Protein AF-A0A7C8YY72-F1 (afdb_monomer)

Sequence (120 aa):
RTVRGMIPHKTKRGAAALARLKVYEGVPPPYDKIKRMVVPDALKVLRLQKGHKYCLLGRLSKEVGWNHYDTIRELEEKRKERSQVAYQRKKQLTRLRVKAEKAAEEKLGSQLDVLASVKY

Solvent-accessible surface area (backbone atoms only — not comparable to full-atom values): 7555 Å² total; per-residue (Å²): 112,70,70,56,73,77,38,63,45,91,39,76,69,27,41,54,56,53,72,70,60,82,85,74,83,73,69,55,87,76,57,63,83,48,91,81,84,81,62,69,92,74,32,62,84,77,73,47,68,90,88,66,88,81,84,56,67,67,60,53,42,38,77,77,67,44,82,58,53,65,61,46,50,55,54,47,49,60,48,49,55,56,50,48,56,53,47,54,53,49,54,52,50,52,54,52,47,54,53,51,51,59,67,43,47,80,75,50,53,75,60,49,60,60,50,52,78,75,57,129

Mean predicted aligned error: 5.56 Å

Organism: Opuntia streptacantha (NCBI:txid393608)

pLDDT: mean 93.75, std 5.78, range [62.69, 98.06]

Structure (mmCIF, N/CA/C/O backbone):
data_AF-A0A7C8YY72-F1
#
_entry.id   AF-A0A7C8YY72-F1
#
loop_
_atom_site.group_PDB
_atom_site.id
_atom_site.type_symbol
_atom_site.label_atom_id
_atom_site.label_alt_id
_atom_site.label_comp_id
_atom_site.label_asym_id
_atom_site.label_entity_id
_atom_site.label_seq_id
_atom_site.pdbx_PDB_ins_code
_atom_site.Cartn_x
_atom_site.Cartn_y
_atom_site.Cartn_z
_atom_site.occupancy
_atom_site.B_iso_or_equiv
_atom_site.auth_seq_id
_atom_site.auth_comp_id
_atom_site.auth_asym_id
_atom_site.auth_atom_id
_atom_site.pdbx_PDB_model_num
ATOM 1 N N . ARG A 1 1 ? 5.686 -1.576 -17.018 1.00 91.06 1 ARG A N 1
ATOM 2 C CA . ARG A 1 1 ? 6.229 -2.409 -18.128 1.00 91.06 1 ARG A CA 1
ATOM 3 C C . ARG A 1 1 ? 5.868 -3.889 -17.976 1.00 91.06 1 ARG A C 1
ATOM 5 O O . ARG A 1 1 ? 5.251 -4.415 -18.888 1.00 91.06 1 ARG A O 1
ATOM 12 N N . THR A 1 2 ? 6.180 -4.537 -16.851 1.00 96.38 2 THR A N 1
ATOM 13 C CA . THR A 1 2 ? 5.957 -5.984 -16.633 1.00 96.38 2 THR A CA 1
ATOM 14 C C . THR A 1 2 ? 4.511 -6.431 -16.867 1.00 96.38 2 THR A C 1
ATOM 16 O O . THR A 1 2 ? 4.277 -7.297 -17.700 1.00 96.38 2 THR A O 1
ATOM 19 N N . VAL A 1 3 ? 3.529 -5.762 -16.248 1.00 96.38 3 VAL A N 1
ATOM 20 C CA . VAL A 1 3 ? 2.102 -6.113 -16.416 1.00 96.38 3 VAL A CA 1
ATOM 21 C C . VAL A 1 3 ? 1.631 -5.983 -17.870 1.00 96.38 3 VAL A C 1
ATOM 23 O O . VAL A 1 3 ? 0.861 -6.808 -18.347 1.00 96.38 3 VAL A O 1
ATOM 26 N N . ARG A 1 4 ? 2.155 -5.005 -18.625 1.00 97.00 4 ARG A N 1
ATOM 27 C CA . ARG A 1 4 ? 1.860 -4.864 -20.062 1.00 97.00 4 ARG A CA 1
ATOM 28 C C . ARG A 1 4 ? 2.301 -6.099 -20.855 1.00 97.00 4 ARG A C 1
ATOM 30 O O . ARG A 1 4 ? 1.621 -6.471 -21.801 1.00 97.00 4 ARG A O 1
ATOM 37 N N . GLY A 1 5 ? 3.428 -6.713 -20.491 1.00 97.06 5 GLY A N 1
ATOM 38 C CA . GLY A 1 5 ? 3.933 -7.927 -21.142 1.00 97.06 5 GLY A CA 1
ATOM 39 C C . GLY A 1 5 ? 3.096 -9.174 -20.845 1.00 97.06 5 GLY A C 1
ATOM 40 O O . GLY A 1 5 ? 3.032 -10.063 -21.681 1.00 97.06 5 GLY A O 1
ATOM 41 N N . MET A 1 6 ? 2.418 -9.209 -19.695 1.00 97.50 6 MET A N 1
ATOM 42 C CA . MET A 1 6 ? 1.550 -10.318 -19.270 1.00 97.50 6 MET A CA 1
ATOM 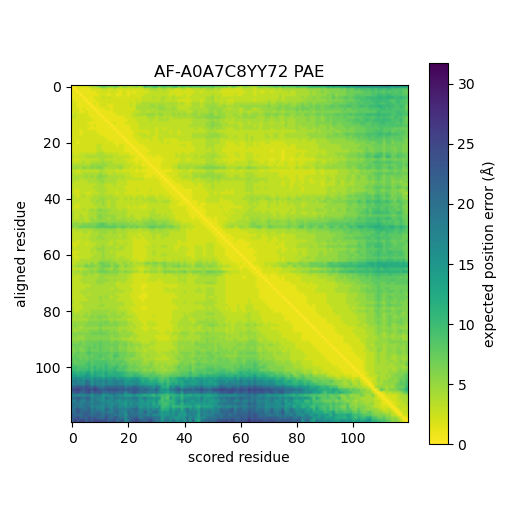43 C C . MET A 1 6 ? 0.136 -10.250 -19.869 1.00 97.50 6 MET A C 1
ATOM 45 O O . MET A 1 6 ? -0.632 -11.199 -19.757 1.00 97.50 6 MET A O 1
ATOM 49 N N . ILE A 1 7 ? -0.230 -9.125 -20.488 1.00 96.06 7 ILE A N 1
ATOM 50 C CA . ILE A 1 7 ? -1.553 -8.884 -21.070 1.00 96.06 7 ILE A CA 1
ATOM 51 C C . ILE A 1 7 ? -1.409 -8.804 -22.599 1.00 96.06 7 ILE A C 1
ATOM 53 O O . ILE A 1 7 ? -0.428 -8.228 -23.084 1.00 96.06 7 ILE A O 1
ATOM 57 N N . PRO A 1 8 ? -2.390 -9.288 -23.391 1.00 96.88 8 PRO A N 1
ATOM 58 C CA . PRO A 1 8 ? -2.428 -9.096 -24.845 1.00 96.88 8 PRO A CA 1
ATOM 59 C C . PRO A 1 8 ? -2.722 -7.627 -25.216 1.00 96.88 8 PRO A C 1
ATOM 61 O O . PRO A 1 8 ? -3.751 -7.304 -25.811 1.00 96.88 8 PRO A O 1
ATOM 64 N N . HIS A 1 9 ? -1.818 -6.716 -24.846 1.00 96.38 9 HIS A N 1
ATOM 65 C CA . HIS A 1 9 ? -1.974 -5.257 -24.887 1.00 96.38 9 HIS A CA 1
ATOM 66 C C . HIS A 1 9 ? -2.113 -4.675 -26.298 1.00 96.38 9 HIS A C 1
ATOM 68 O O . HIS A 1 9 ? -2.557 -3.542 -26.435 1.00 96.38 9 HIS A O 1
ATOM 74 N N . LYS A 1 10 ? -1.760 -5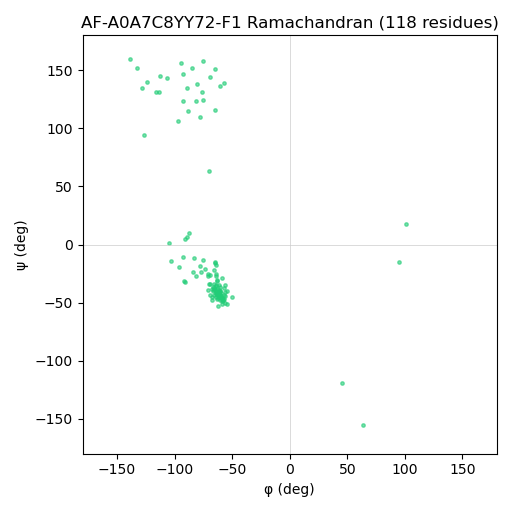.441 -27.340 1.00 96.88 10 LYS A N 1
ATOM 75 C CA . LYS A 1 10 ? -1.993 -5.065 -28.743 1.00 96.88 10 LYS A CA 1
ATOM 76 C C . LYS A 1 10 ? -3.470 -5.180 -29.151 1.00 96.88 10 LYS A C 1
ATOM 78 O O . LYS A 1 10 ? -3.885 -4.565 -30.123 1.00 96.88 10 LYS A O 1
ATOM 83 N N . THR A 1 11 ? -4.271 -5.962 -28.421 1.00 97.88 11 THR A N 1
ATOM 84 C CA . THR A 1 11 ? -5.718 -6.083 -28.665 1.00 97.88 11 THR A CA 1
ATOM 85 C C . THR A 1 11 ? -6.482 -4.959 -27.965 1.00 97.88 11 THR A C 1
ATOM 87 O O . THR A 1 11 ? -6.073 -4.509 -26.892 1.00 97.88 11 THR A O 1
ATOM 90 N N . LYS A 1 12 ? -7.650 -4.567 -28.497 1.00 98.06 12 LYS A N 1
ATOM 91 C CA . LYS A 1 12 ? -8.524 -3.558 -27.860 1.00 98.06 12 LYS A CA 1
ATOM 92 C C . LYS A 1 12 ? -8.872 -3.927 -26.410 1.00 98.06 12 LYS A C 1
ATOM 94 O O . LYS A 1 12 ? -8.825 -3.082 -25.521 1.00 98.06 12 LYS A O 1
ATOM 99 N N . ARG A 1 13 ? -9.139 -5.215 -26.152 1.00 97.88 13 ARG A N 1
ATOM 100 C CA . ARG A 1 13 ? -9.409 -5.746 -24.805 1.00 97.88 13 ARG A CA 1
ATOM 101 C C . ARG A 1 13 ? -8.215 -5.566 -23.864 1.00 97.88 13 ARG A C 1
ATOM 103 O O . ARG A 1 13 ? -8.396 -5.137 -22.729 1.00 97.88 13 ARG A O 1
ATOM 110 N N . GLY A 1 14 ? -7.005 -5.888 -24.322 1.00 97.44 14 GLY A N 1
ATOM 111 C CA . GLY A 1 14 ? -5.793 -5.743 -23.514 1.00 97.44 14 GLY A CA 1
ATOM 112 C C . GLY A 1 14 ? -5.436 -4.284 -23.232 1.00 97.44 14 GLY A C 1
ATOM 113 O O . GLY A 1 14 ? -5.053 -3.962 -22.109 1.00 97.44 14 GLY A O 1
ATOM 114 N N . ALA A 1 15 ? -5.627 -3.395 -24.209 1.00 96.75 15 ALA A N 1
ATOM 115 C CA . ALA A 1 15 ? -5.471 -1.956 -24.015 1.00 96.75 15 ALA A CA 1
ATOM 116 C C . ALA A 1 15 ? -6.454 -1.420 -22.956 1.00 96.75 15 ALA A C 1
ATOM 118 O O . ALA A 1 15 ? -6.042 -0.717 -22.034 1.00 96.75 15 ALA A O 1
ATOM 119 N N . ALA A 1 16 ? -7.726 -1.835 -23.013 1.00 97.75 16 ALA A N 1
ATOM 120 C CA . ALA A 1 16 ? -8.728 -1.473 -22.010 1.00 97.75 16 ALA A CA 1
ATOM 121 C C . ALA A 1 16 ? -8.391 -2.015 -20.609 1.00 97.75 16 ALA A C 1
ATOM 123 O O . ALA A 1 16 ? -8.586 -1.319 -19.615 1.00 97.75 16 ALA A O 1
ATOM 124 N N . ALA A 1 17 ? -7.855 -3.236 -20.508 1.00 97.69 17 ALA A N 1
ATOM 125 C CA . ALA A 1 17 ? -7.402 -3.791 -19.233 1.00 97.69 17 ALA A CA 1
ATOM 126 C C . ALA A 1 17 ? -6.245 -2.975 -18.633 1.00 97.69 17 ALA A C 1
ATOM 128 O O . ALA A 1 17 ? -6.256 -2.683 -17.438 1.00 97.69 17 ALA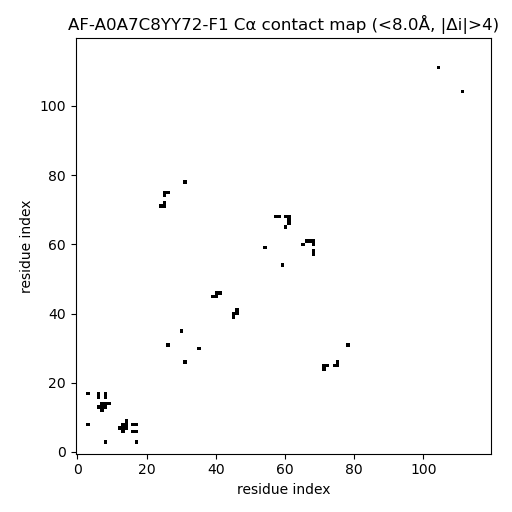 A O 1
ATOM 129 N N . LEU A 1 18 ? -5.284 -2.554 -19.461 1.00 96.50 18 LEU A N 1
ATOM 130 C CA . LEU A 1 18 ? -4.168 -1.726 -19.009 1.00 96.50 18 LEU A CA 1
ATOM 131 C C . LEU A 1 18 ? -4.628 -0.332 -18.561 1.00 96.50 18 LEU A C 1
ATOM 133 O O . LEU A 1 18 ? -4.113 0.171 -17.571 1.00 96.50 18 L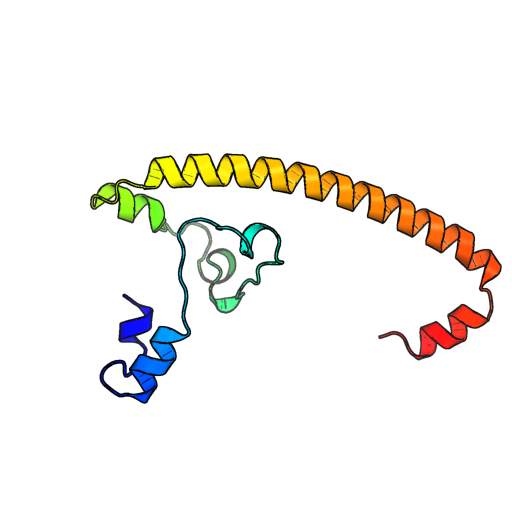EU A O 1
ATOM 137 N N . ALA A 1 19 ? -5.629 0.254 -19.225 1.00 96.56 19 ALA A N 1
ATOM 138 C CA . ALA A 1 19 ? -6.195 1.551 -18.843 1.00 96.56 19 ALA A CA 1
ATOM 139 C C . ALA A 1 19 ? -6.871 1.542 -17.456 1.00 96.56 19 ALA A C 1
ATOM 141 O O . ALA A 1 19 ? -6.951 2.576 -16.796 1.00 96.56 19 ALA A O 1
ATOM 142 N N . ARG A 1 20 ? -7.342 0.378 -16.986 1.00 97.69 20 ARG A N 1
ATOM 143 C CA . ARG A 1 20 ? -7.906 0.221 -15.632 1.00 97.69 20 ARG A CA 1
ATOM 144 C C . ARG A 1 20 ? -6.830 0.164 -14.550 1.00 97.69 20 ARG A C 1
ATOM 146 O O . ARG A 1 20 ? -7.120 0.453 -13.391 1.00 97.69 20 ARG A O 1
ATOM 153 N N . LEU A 1 21 ? -5.603 -0.219 -14.905 1.00 97.00 21 LEU A N 1
ATOM 154 C CA . LEU A 1 21 ? -4.498 -0.314 -13.963 1.00 97.00 21 LEU A CA 1
ATOM 155 C C . LEU A 1 21 ? -3.882 1.067 -13.726 1.00 97.00 21 LEU A C 1
ATOM 157 O O . LEU A 1 21 ? -3.379 1.705 -14.647 1.00 97.00 21 LEU A O 1
ATOM 161 N N . LYS A 1 22 ? -3.846 1.488 -12.462 1.00 96.00 22 LYS A N 1
ATOM 162 C CA . LYS A 1 22 ? -3.136 2.691 -12.015 1.00 96.00 22 LYS A CA 1
ATOM 163 C C . LYS A 1 22 ? -1.983 2.276 -11.106 1.00 96.00 22 LYS A C 1
ATOM 165 O O . LYS A 1 22 ? -2.181 1.475 -10.195 1.00 96.00 22 LYS A O 1
ATOM 170 N N . VAL A 1 23 ? -0.788 2.801 -11.365 1.00 96.31 23 VAL A N 1
ATOM 171 C CA . VAL A 1 23 ? 0.431 2.530 -10.587 1.00 96.31 23 VAL A CA 1
ATOM 172 C C . VAL A 1 23 ? 1.047 3.864 -10.192 1.00 96.31 23 VAL A C 1
ATOM 174 O O . V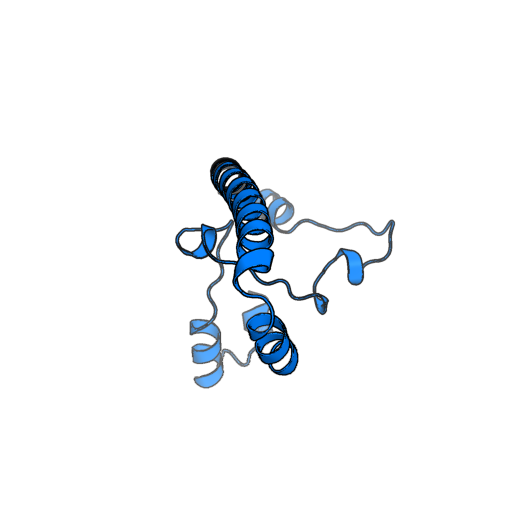AL A 1 23 ? 1.146 4.760 -11.026 1.00 96.31 23 VAL A O 1
ATOM 177 N N . TYR A 1 24 ? 1.443 3.985 -8.928 1.00 96.00 24 TYR A N 1
ATOM 178 C CA . TYR A 1 24 ? 2.005 5.201 -8.350 1.00 96.00 24 TYR A CA 1
ATOM 179 C C . TYR A 1 24 ? 3.269 4.868 -7.558 1.00 96.00 24 TYR A C 1
ATOM 181 O O . TYR A 1 24 ? 3.389 3.768 -7.018 1.00 96.00 24 TYR A O 1
ATOM 189 N N . GLU A 1 25 ? 4.175 5.837 -7.467 1.00 94.62 25 GLU A N 1
ATOM 190 C CA . GLU A 1 25 ? 5.315 5.804 -6.550 1.00 94.62 25 GLU A CA 1
ATOM 191 C C . GLU A 1 25 ? 4.901 6.422 -5.209 1.00 94.62 25 GLU A C 1
ATOM 193 O O . GLU A 1 25 ? 4.228 7.455 -5.170 1.00 94.62 25 GLU A O 1
ATOM 198 N N . GLY A 1 26 ? 5.262 5.770 -4.101 1.00 95.56 26 GLY A N 1
ATOM 199 C CA . GLY A 1 26 ? 4.710 6.107 -2.786 1.00 95.56 26 GLY A CA 1
ATOM 200 C C . GLY A 1 26 ? 3.196 5.872 -2.708 1.00 95.56 26 GLY A C 1
ATOM 201 O O . GLY A 1 26 ? 2.634 5.035 -3.419 1.00 95.56 26 GLY A O 1
ATOM 202 N N . VAL A 1 27 ? 2.515 6.580 -1.807 1.00 96.50 27 VAL A N 1
ATOM 203 C CA . VAL A 1 27 ? 1.058 6.491 -1.651 1.00 96.50 27 VAL A CA 1
ATOM 204 C C . VAL A 1 27 ? 0.437 7.887 -1.730 1.00 96.50 27 VAL A C 1
ATOM 206 O O . VAL A 1 27 ? 0.355 8.577 -0.709 1.00 96.50 27 VAL A O 1
ATOM 209 N N . PRO A 1 28 ? -0.009 8.311 -2.925 1.00 95.75 28 PRO A N 1
ATOM 210 C CA . PRO A 1 28 ? -0.575 9.638 -3.116 1.00 95.75 28 PRO A CA 1
ATOM 211 C C . PRO A 1 28 ? -2.003 9.747 -2.552 1.00 95.75 28 PRO A C 1
ATOM 213 O O . PRO A 1 28 ? -2.713 8.737 -2.455 1.00 95.75 28 PRO A O 1
ATOM 216 N N . PRO A 1 29 ? -2.476 10.968 -2.239 1.00 94.31 29 PRO A N 1
ATOM 217 C CA . PRO A 1 29 ? -3.894 11.228 -2.006 1.00 94.31 29 PRO A CA 1
ATOM 218 C C . PRO A 1 29 ? -4.738 10.828 -3.229 1.00 94.31 29 PRO A C 1
ATOM 220 O O . PRO A 1 29 ? -4.314 11.084 -4.358 1.00 94.31 29 PRO A O 1
ATOM 223 N N . PRO A 1 30 ? -5.922 10.206 -3.059 1.00 94.31 30 PRO A N 1
ATOM 224 C CA . PRO A 1 30 ? -6.639 9.917 -1.806 1.00 94.31 30 PRO A CA 1
ATOM 225 C C . PRO A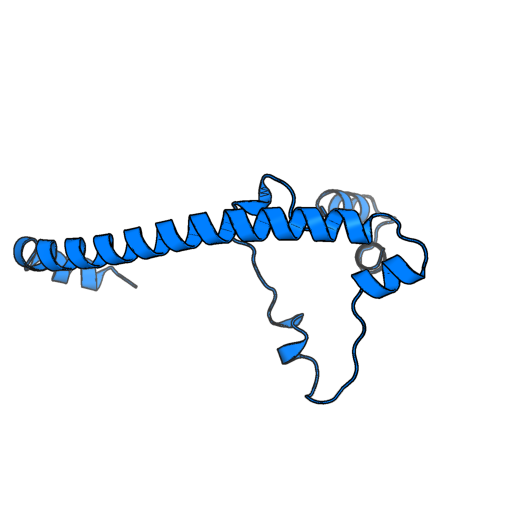 1 30 ? -6.314 8.548 -1.166 1.00 94.31 30 PRO A C 1
ATOM 227 O O . PRO A 1 30 ? -6.949 8.155 -0.187 1.00 94.31 30 PRO A O 1
ATOM 230 N N . TYR A 1 31 ? -5.369 7.781 -1.718 1.00 95.88 31 TYR A N 1
ATOM 231 C CA . TYR A 1 31 ? -5.099 6.397 -1.300 1.00 95.88 31 TYR A CA 1
ATOM 232 C C . TYR A 1 31 ? -4.339 6.284 0.026 1.00 95.88 31 TYR A C 1
ATOM 234 O O . TYR A 1 31 ? -4.277 5.207 0.619 1.00 95.88 31 TYR A O 1
ATOM 242 N N . ASP A 1 32 ? -3.773 7.385 0.511 1.00 94.56 32 ASP A N 1
ATOM 243 C CA . ASP A 1 32 ? -3.099 7.483 1.804 1.00 94.56 32 ASP A CA 1
ATOM 244 C C . ASP A 1 32 ? -4.047 7.218 2.984 1.00 94.56 32 ASP A C 1
ATOM 246 O O . ASP A 1 32 ? -3.623 6.652 3.994 1.00 94.56 32 ASP A O 1
ATOM 250 N N . LYS A 1 33 ? -5.331 7.560 2.831 1.00 92.62 33 LYS A N 1
ATOM 251 C CA . LYS A 1 33 ? -6.382 7.392 3.849 1.00 92.62 33 LYS A CA 1
ATOM 252 C C . LYS A 1 33 ? -7.146 6.069 3.746 1.00 92.62 33 LYS A C 1
ATOM 254 O O . LYS A 1 33 ? -7.905 5.729 4.652 1.00 92.62 33 LYS A O 1
ATOM 259 N N . ILE A 1 34 ? -6.966 5.321 2.660 1.00 94.12 34 ILE A N 1
ATOM 260 C CA . ILE A 1 34 ? -7.709 4.086 2.385 1.00 94.12 34 ILE A CA 1
ATOM 261 C C . ILE A 1 34 ? -6.923 2.877 2.911 1.00 94.12 34 ILE A C 1
ATOM 263 O O . ILE A 1 34 ? -5.688 2.844 2.893 1.00 94.12 34 ILE A O 1
ATOM 267 N N . LYS A 1 35 ? -7.635 1.843 3.384 1.00 94.06 35 LYS A N 1
ATOM 268 C CA . LYS A 1 35 ? -7.007 0.570 3.760 1.00 94.06 35 LYS A CA 1
ATOM 269 C C . LYS A 1 35 ? -6.406 -0.083 2.513 1.00 94.06 35 LYS A C 1
ATOM 271 O O . LYS A 1 35 ? -7.121 -0.475 1.596 1.00 94.06 35 LYS A O 1
ATOM 276 N N . ARG A 1 36 ? -5.082 -0.216 2.501 1.00 94.94 36 ARG A N 1
ATOM 277 C CA . ARG A 1 36 ? -4.343 -0.893 1.432 1.00 94.94 36 ARG A CA 1
ATOM 278 C C . ARG A 1 36 ? -4.396 -2.402 1.639 1.00 94.94 36 ARG A C 1
ATOM 280 O O . ARG A 1 36 ? -4.248 -2.878 2.765 1.00 94.94 36 ARG A O 1
ATOM 287 N N . MET A 1 37 ? -4.596 -3.126 0.545 1.00 96.94 37 MET A N 1
ATOM 288 C CA . MET A 1 37 ? -4.627 -4.586 0.532 1.00 96.94 37 MET A CA 1
ATOM 289 C C . MET A 1 37 ? -3.250 -5.148 0.182 1.00 96.94 37 MET A C 1
ATOM 291 O O . MET A 1 37 ? -2.427 -4.478 -0.442 1.00 96.94 37 MET A O 1
ATOM 295 N N . VAL A 1 38 ? -3.007 -6.383 0.605 1.00 96.88 38 VAL A N 1
ATOM 296 C CA . VAL A 1 38 ? -1.772 -7.127 0.351 1.00 96.88 38 VAL A CA 1
ATOM 297 C C . VAL A 1 38 ? -2.150 -8.431 -0.335 1.00 96.88 38 VAL A C 1
ATOM 299 O O . VAL A 1 38 ? -3.138 -9.050 0.046 1.00 96.88 38 VAL A O 1
ATOM 302 N N . VAL A 1 39 ? -1.365 -8.843 -1.330 1.00 96.44 39 VAL A N 1
ATOM 303 C CA . VAL A 1 39 ? -1.490 -10.154 -1.979 1.00 96.44 39 VAL A CA 1
ATOM 304 C C . VAL A 1 39 ? -0.465 -11.089 -1.329 1.00 96.44 39 VAL A C 1
ATOM 306 O O . VAL A 1 39 ? 0.730 -10.913 -1.586 1.00 96.44 39 VAL A O 1
ATOM 309 N N . PRO A 1 40 ? -0.878 -12.050 -0.475 1.00 96.62 40 PRO A N 1
ATOM 310 C CA . PRO A 1 40 ? 0.052 -12.917 0.255 1.00 96.62 40 PRO A CA 1
ATOM 311 C C . PRO A 1 40 ? 0.983 -13.689 -0.680 1.00 96.62 40 PRO A C 1
ATOM 313 O O . PRO A 1 40 ? 2.182 -13.788 -0.433 1.00 96.62 40 PRO A O 1
ATOM 316 N N . ASP A 1 41 ? 0.451 -14.120 -1.821 1.00 96.12 41 ASP A N 1
ATOM 317 C CA . ASP A 1 41 ? 1.190 -14.886 -2.817 1.00 96.12 41 ASP A CA 1
ATOM 318 C C . ASP A 1 41 ? 2.347 -14.126 -3.477 1.00 96.12 41 ASP A C 1
ATOM 320 O O . ASP A 1 41 ? 3.207 -14.750 -4.094 1.00 96.12 41 ASP A O 1
ATOM 324 N N . ALA A 1 42 ? 2.400 -12.802 -3.335 1.00 95.00 42 ALA A N 1
ATOM 325 C CA . ALA A 1 42 ? 3.478 -11.962 -3.852 1.00 95.00 42 ALA A CA 1
ATOM 326 C C . ALA A 1 42 ? 4.442 -11.481 -2.751 1.00 95.00 42 ALA A C 1
ATOM 328 O O . ALA A 1 42 ? 5.376 -10.725 -3.027 1.00 95.00 42 ALA A O 1
ATOM 329 N N . LEU A 1 43 ? 4.233 -11.876 -1.489 1.00 95.88 43 LEU A N 1
ATOM 330 C CA . LEU A 1 43 ? 5.062 -11.412 -0.383 1.00 95.88 43 LEU A CA 1
ATOM 331 C C . LEU A 1 43 ? 6.425 -12.100 -0.364 1.00 95.88 43 LEU A C 1
ATOM 333 O O . LEU A 1 43 ? 6.530 -13.314 -0.199 1.00 95.88 43 LEU A O 1
ATOM 337 N N . LYS A 1 44 ? 7.488 -11.291 -0.384 1.00 94.81 44 LYS A N 1
ATOM 338 C CA . LYS A 1 44 ? 8.878 -11.756 -0.262 1.00 94.81 44 LYS A CA 1
ATOM 339 C C . LYS A 1 44 ? 9.090 -12.688 0.935 1.00 94.81 44 LYS A C 1
ATOM 341 O O . LYS A 1 44 ? 9.752 -13.702 0.795 1.00 94.81 44 LYS A O 1
ATOM 346 N N . VAL A 1 45 ? 8.546 -12.345 2.105 1.00 94.56 45 VAL A N 1
ATOM 347 C CA . VAL A 1 45 ? 8.735 -13.138 3.337 1.00 94.56 45 VAL A CA 1
ATOM 348 C C . VAL A 1 45 ? 8.134 -14.545 3.240 1.00 94.56 45 VAL A C 1
ATOM 350 O O . VAL A 1 45 ? 8.626 -15.448 3.900 1.00 94.56 45 VAL A O 1
ATOM 353 N N . LEU A 1 46 ? 7.105 -14.727 2.406 1.00 96.00 46 LEU A N 1
ATOM 354 C CA . LEU A 1 46 ? 6.456 -16.020 2.187 1.00 96.00 46 LEU A CA 1
ATOM 355 C C . LEU A 1 46 ? 7.068 -16.788 1.012 1.00 96.00 46 LEU A C 1
ATOM 357 O O . LEU A 1 46 ? 7.067 -18.013 1.014 1.00 96.00 46 LEU A O 1
ATOM 361 N N . ARG A 1 47 ? 7.563 -16.078 -0.008 1.00 95.88 47 ARG A N 1
ATOM 362 C CA . ARG A 1 47 ? 8.052 -16.685 -1.255 1.00 95.88 47 ARG A CA 1
ATOM 363 C C . ARG A 1 47 ? 9.558 -16.916 -1.309 1.00 95.88 47 ARG A C 1
ATOM 365 O O . ARG A 1 47 ? 10.001 -17.706 -2.132 1.00 95.88 47 ARG A O 1
ATOM 372 N N . LEU A 1 48 ? 10.341 -16.236 -0.474 1.00 96.31 48 LEU A N 1
ATOM 373 C CA . LEU A 1 48 ? 11.799 -16.326 -0.479 1.00 96.31 48 LEU A CA 1
ATOM 374 C C . LEU A 1 48 ? 12.309 -16.923 0.835 1.00 96.31 48 LEU A C 1
ATOM 376 O O . LEU A 1 48 ? 11.947 -16.459 1.916 1.00 96.31 48 LEU A O 1
ATOM 380 N N . GLN A 1 49 ? 13.195 -17.914 0.736 1.00 96.00 49 GLN A N 1
ATOM 381 C CA . GLN A 1 49 ? 13.851 -18.517 1.895 1.00 96.00 49 GLN A CA 1
ATOM 382 C C . GLN A 1 49 ? 14.752 -17.511 2.627 1.00 96.00 49 GLN A C 1
ATOM 384 O O . GLN A 1 49 ? 15.322 -16.582 2.043 1.00 96.00 49 GLN A O 1
ATOM 389 N N . LYS A 1 50 ? 14.900 -17.711 3.940 1.00 96.31 50 LYS A N 1
ATOM 390 C CA . LYS A 1 50 ? 15.787 -16.898 4.778 1.00 96.31 50 LYS A CA 1
ATOM 391 C C . LYS A 1 50 ? 17.232 -17.018 4.275 1.00 96.31 50 LYS A C 1
ATOM 393 O O . LYS A 1 50 ? 17.696 -18.110 3.983 1.00 96.31 50 LYS A O 1
ATOM 398 N N . GLY A 1 51 ? 17.942 -15.893 4.197 1.00 95.56 51 GLY A N 1
ATOM 399 C CA . GLY A 1 51 ? 19.348 -15.837 3.768 1.00 95.56 51 GLY A CA 1
ATOM 400 C C . GLY A 1 51 ? 19.556 -15.519 2.284 1.00 95.56 51 GLY A C 1
ATOM 401 O O . GLY A 1 51 ? 20.643 -15.090 1.905 1.00 95.56 51 GLY A O 1
ATOM 402 N N . HIS A 1 52 ? 18.519 -15.622 1.448 1.00 96.50 52 HIS A N 1
ATOM 403 C CA . HIS A 1 52 ? 18.637 -15.282 0.032 1.00 96.50 52 HIS A CA 1
ATOM 404 C C . HIS A 1 52 ? 18.650 -13.762 -0.182 1.00 96.50 52 HIS A C 1
ATOM 406 O O . HIS A 1 52 ? 17.805 -13.024 0.337 1.00 96.50 52 HIS A O 1
ATOM 412 N N . LYS A 1 53 ? 19.620 -13.293 -0.976 1.00 96.44 53 LYS A N 1
ATOM 413 C CA . LYS A 1 53 ? 19.754 -11.880 -1.353 1.00 96.44 53 LYS A CA 1
ATOM 414 C C . LYS A 1 53 ? 18.606 -11.472 -2.280 1.00 96.44 53 LYS A C 1
ATOM 416 O O . LYS A 1 53 ? 18.172 -12.245 -3.128 1.00 96.44 53 LYS A O 1
ATOM 421 N N . TYR A 1 54 ? 18.137 -10.238 -2.133 1.00 95.94 54 TYR A N 1
ATOM 422 C CA . TYR A 1 54 ? 17.100 -9.651 -2.978 1.00 95.94 54 TYR A CA 1
ATOM 423 C C . TYR A 1 54 ? 17.439 -8.197 -3.302 1.00 95.94 54 TYR A C 1
ATOM 425 O O . TYR A 1 54 ? 18.214 -7.551 -2.597 1.00 95.94 54 TYR A O 1
ATOM 433 N N . CYS A 1 55 ? 16.833 -7.684 -4.367 1.00 95.81 55 CYS A N 1
ATOM 434 C CA . CYS A 1 55 ? 16.976 -6.299 -4.793 1.00 95.81 55 CYS A CA 1
ATOM 435 C C . CYS A 1 55 ? 15.695 -5.513 -4.486 1.00 95.81 55 CYS A C 1
ATOM 437 O O . CYS A 1 55 ? 14.586 -6.039 -4.598 1.00 95.81 55 CYS A O 1
ATOM 439 N N . LEU A 1 56 ? 15.846 -4.246 -4.099 1.00 95.25 56 LEU A N 1
ATOM 440 C CA . LEU A 1 56 ? 14.734 -3.309 -3.984 1.00 95.25 56 LEU A CA 1
ATOM 441 C C . LEU A 1 56 ? 14.596 -2.539 -5.292 1.00 95.25 56 LEU A C 1
ATOM 443 O O . LEU A 1 56 ? 15.529 -1.849 -5.699 1.00 95.25 56 LEU A O 1
ATOM 447 N N . LEU A 1 57 ? 13.409 -2.600 -5.898 1.00 94.62 57 LEU A N 1
ATOM 448 C CA . LEU A 1 57 ? 13.142 -1.927 -7.169 1.00 94.62 57 LEU A CA 1
ATOM 449 C C . LEU A 1 57 ? 13.436 -0.423 -7.097 1.00 94.62 57 LEU A C 1
ATOM 451 O O . LEU A 1 57 ? 14.052 0.105 -8.008 1.00 94.62 57 LEU A O 1
ATOM 455 N N . GLY A 1 58 ? 13.085 0.250 -5.995 1.00 94.62 58 GLY A N 1
ATOM 456 C CA . GLY A 1 58 ? 13.365 1.681 -5.831 1.00 94.62 58 GLY A CA 1
ATOM 457 C C . GLY A 1 58 ? 14.861 2.020 -5.870 1.00 94.62 58 GLY A C 1
ATOM 458 O O . GLY A 1 58 ? 15.245 3.002 -6.499 1.00 94.62 58 GLY A O 1
ATOM 459 N N . ARG A 1 59 ? 15.714 1.187 -5.255 1.00 94.69 59 ARG A N 1
ATOM 460 C CA . ARG A 1 59 ? 17.173 1.378 -5.281 1.00 94.69 59 ARG A CA 1
ATOM 461 C C . ARG A 1 59 ? 17.722 1.169 -6.689 1.00 94.69 59 ARG A C 1
ATOM 463 O O . ARG A 1 59 ? 18.461 2.017 -7.173 1.00 94.69 59 ARG A O 1
ATOM 470 N N . LEU A 1 60 ? 17.315 0.078 -7.339 1.00 96.12 60 LEU A N 1
ATOM 471 C CA . LEU A 1 60 ? 17.703 -0.202 -8.719 1.00 96.12 60 LEU A CA 1
ATOM 472 C C . LEU A 1 60 ? 17.292 0.949 -9.643 1.00 96.12 60 LEU A C 1
ATOM 474 O O . LEU A 1 60 ? 18.110 1.425 -10.417 1.00 96.12 60 LEU A O 1
ATOM 478 N N . SER A 1 61 ? 16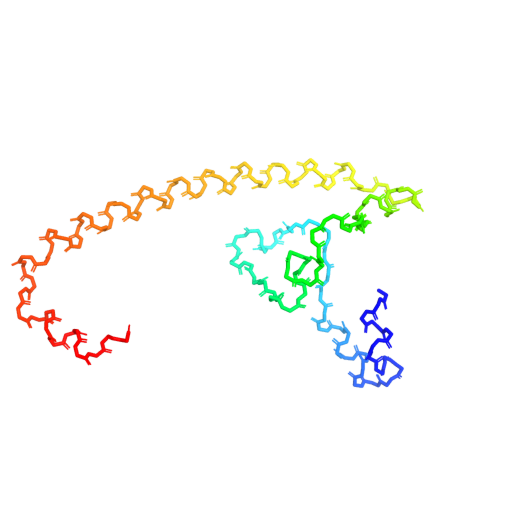.052 1.434 -9.519 1.00 95.69 61 SER A N 1
ATOM 479 C CA . SER A 1 61 ? 15.541 2.568 -10.294 1.00 95.69 61 SER A CA 1
ATOM 480 C C . SER A 1 61 ? 16.404 3.819 -10.116 1.00 95.69 61 SER A C 1
ATOM 482 O O . SER A 1 61 ? 16.716 4.473 -11.106 1.00 95.69 61 SER A O 1
ATOM 484 N N . LYS A 1 62 ? 16.828 4.141 -8.885 1.00 96.31 62 LYS A N 1
ATOM 485 C CA . LYS A 1 62 ? 17.734 5.271 -8.622 1.00 96.31 62 LYS A CA 1
ATOM 486 C C . LYS A 1 62 ? 19.072 5.102 -9.345 1.00 96.31 62 LYS A C 1
ATOM 488 O O . LYS A 1 62 ? 19.523 6.028 -10.006 1.00 96.31 62 LYS A O 1
ATOM 493 N N . GLU A 1 63 ? 19.681 3.922 -9.236 1.00 96.50 63 GLU A N 1
ATOM 494 C CA . GLU A 1 63 ? 20.983 3.618 -9.847 1.00 96.50 63 GLU A CA 1
ATOM 495 C C . GLU A 1 63 ? 20.938 3.698 -11.384 1.00 96.50 63 GLU A C 1
ATOM 497 O O . GLU A 1 63 ? 21.912 4.117 -12.000 1.00 96.50 63 GLU A O 1
ATOM 502 N N . VAL A 1 64 ? 19.796 3.382 -12.006 1.00 96.19 64 VAL A N 1
ATOM 503 C CA . VAL A 1 64 ? 19.602 3.509 -13.465 1.00 96.19 64 VAL A CA 1
ATOM 504 C C . VAL A 1 64 ? 19.125 4.899 -13.918 1.00 96.19 64 VAL A C 1
ATOM 506 O O . VAL A 1 64 ? 18.751 5.063 -15.078 1.00 96.19 64 VAL A O 1
ATOM 509 N N . GLY A 1 65 ? 19.128 5.901 -13.030 1.00 95.50 65 GLY A N 1
ATOM 510 C CA . GLY A 1 65 ? 18.858 7.302 -13.379 1.00 95.50 65 GLY A CA 1
ATOM 511 C C . GLY A 1 65 ? 17.451 7.815 -13.055 1.00 95.50 65 GLY A C 1
ATOM 512 O O . GLY A 1 65 ? 17.025 8.833 -13.600 1.00 95.50 65 GLY A O 1
ATOM 513 N N . TRP A 1 66 ? 16.691 7.145 -12.184 1.00 96.25 66 TRP A N 1
ATOM 514 C CA . TRP A 1 66 ? 15.425 7.695 -11.697 1.00 96.25 66 TRP A CA 1
ATOM 515 C C . TRP A 1 66 ? 15.652 8.759 -10.611 1.00 96.25 66 TRP A C 1
ATOM 517 O O . TRP A 1 66 ? 16.013 8.451 -9.474 1.00 96.25 66 TRP A O 1
ATOM 527 N N . ASN A 1 67 ? 15.375 10.019 -10.954 1.00 94.88 67 ASN A N 1
ATOM 528 C CA . ASN A 1 67 ? 15.731 11.185 -10.134 1.00 94.88 67 ASN A CA 1
ATOM 529 C C . ASN A 1 67 ? 14.816 11.444 -8.925 1.00 94.88 67 ASN A C 1
ATOM 531 O O . ASN A 1 67 ? 15.202 12.151 -8.000 1.00 94.88 67 ASN A O 1
ATOM 535 N N . HIS A 1 68 ? 13.602 10.890 -8.897 1.00 95.31 68 HIS A N 1
ATOM 536 C CA . HIS A 1 68 ? 12.607 11.230 -7.867 1.00 95.31 68 HIS A CA 1
ATOM 537 C C . HIS A 1 68 ? 12.688 10.365 -6.604 1.00 95.31 68 HIS A C 1
ATOM 539 O O . HIS A 1 68 ? 11.837 10.487 -5.724 1.00 95.31 68 HIS A O 1
ATOM 545 N N . TYR A 1 69 ? 13.697 9.498 -6.495 1.00 94.75 69 TYR A N 1
ATOM 546 C CA . TYR A 1 69 ? 13.834 8.582 -5.365 1.00 94.75 69 TYR A CA 1
ATOM 547 C C . TYR A 1 69 ? 13.859 9.311 -4.012 1.00 94.75 69 TYR A C 1
ATOM 549 O O . TYR A 1 69 ? 13.106 8.956 -3.104 1.00 94.75 69 TYR A O 1
ATOM 557 N N . ASP A 1 70 ? 14.699 10.343 -3.881 1.00 95.62 70 ASP A N 1
ATOM 558 C CA . ASP A 1 70 ? 14.868 11.061 -2.613 1.00 95.62 70 ASP A CA 1
ATOM 559 C C . ASP A 1 70 ? 13.625 11.906 -2.278 1.00 95.62 70 ASP A C 1
ATOM 561 O O . ASP A 1 70 ? 13.143 11.866 -1.147 1.00 95.62 70 ASP A O 1
ATOM 565 N N . THR A 1 71 ? 13.007 12.542 -3.281 1.00 95.94 71 THR A N 1
ATOM 566 C CA . THR A 1 71 ? 11.747 13.286 -3.117 1.00 95.94 71 THR A CA 1
ATOM 567 C C . THR A 1 71 ? 10.606 12.392 -2.622 1.00 95.94 71 THR A C 1
ATOM 569 O O . THR A 1 71 ? 9.879 12.755 -1.698 1.00 95.94 71 THR A O 1
ATOM 572 N N . ILE A 1 72 ? 10.434 11.201 -3.210 1.00 96.38 72 ILE A N 1
ATOM 573 C CA . ILE A 1 72 ? 9.383 10.262 -2.789 1.00 96.38 72 ILE A CA 1
ATOM 574 C C . ILE A 1 72 ? 9.639 9.761 -1.367 1.00 96.38 72 ILE A C 1
ATOM 576 O O . ILE A 1 72 ? 8.691 9.626 -0.592 1.00 96.38 72 ILE A O 1
ATOM 580 N N . ARG A 1 73 ? 10.903 9.525 -0.993 1.00 96.12 73 ARG A N 1
ATOM 581 C CA . ARG A 1 73 ? 11.267 9.118 0.369 1.00 96.12 73 ARG A CA 1
ATOM 582 C C . ARG A 1 73 ? 10.823 10.157 1.404 1.00 96.12 73 ARG A C 1
ATOM 584 O O . ARG A 1 73 ? 10.143 9.786 2.359 1.00 96.12 73 ARG A O 1
ATOM 591 N N . GLU A 1 74 ? 11.125 11.434 1.178 1.00 97.19 74 GLU A N 1
ATOM 592 C CA . GLU A 1 74 ? 10.724 12.532 2.073 1.00 97.19 74 GLU A CA 1
ATOM 593 C C . GLU A 1 74 ? 9.196 12.672 2.181 1.00 97.19 74 GLU A C 1
ATOM 595 O O . GLU A 1 74 ? 8.640 12.854 3.268 1.00 97.19 74 GLU A O 1
ATOM 600 N N . LEU A 1 75 ? 8.477 12.555 1.059 1.00 96.81 75 LEU A N 1
ATOM 601 C CA . LEU A 1 75 ? 7.011 12.610 1.053 1.00 96.81 75 LEU A CA 1
ATOM 602 C C . LEU A 1 75 ? 6.389 11.433 1.820 1.00 96.81 75 LEU A C 1
ATOM 604 O O . LEU A 1 75 ? 5.397 11.603 2.538 1.00 96.81 75 LEU A O 1
ATOM 608 N N . GLU A 1 76 ? 6.975 10.244 1.698 1.00 97.12 76 GLU A N 1
ATOM 609 C CA . GLU A 1 76 ? 6.536 9.045 2.406 1.00 97.12 76 GLU A CA 1
ATOM 610 C C . GLU A 1 76 ? 6.797 9.116 3.915 1.00 97.12 76 GLU A C 1
ATOM 612 O O . GLU A 1 76 ? 5.982 8.604 4.686 1.00 97.12 76 GLU A O 1
ATOM 617 N N . GLU A 1 77 ? 7.876 9.766 4.353 1.00 97.31 77 GLU A N 1
ATOM 618 C CA . GLU A 1 77 ? 8.147 10.055 5.769 1.00 97.31 77 GLU A CA 1
ATOM 619 C C . GLU A 1 77 ? 7.065 10.967 6.354 1.00 97.31 77 GLU A C 1
ATOM 621 O O . GLU A 1 77 ? 6.351 10.556 7.276 1.00 97.31 77 GLU A O 1
ATOM 626 N N . LYS A 1 78 ? 6.801 12.114 5.713 1.00 97.00 78 LYS A N 1
ATOM 627 C CA . LYS A 1 78 ? 5.710 13.032 6.100 1.00 97.00 78 LYS A CA 1
ATOM 628 C C . LYS A 1 78 ? 4.342 12.343 6.117 1.00 97.00 78 LYS A C 1
ATOM 630 O O . LYS A 1 78 ? 3.451 12.666 6.908 1.00 97.00 78 LYS A O 1
ATOM 635 N N . ARG A 1 79 ? 4.106 11.390 5.210 1.00 96.94 79 ARG A N 1
ATOM 636 C CA . ARG A 1 79 ? 2.872 10.589 5.195 1.00 96.94 79 ARG A CA 1
ATOM 637 C C . ARG A 1 79 ? 2.806 9.626 6.385 1.00 96.94 79 ARG A C 1
ATOM 639 O O . ARG A 1 79 ? 1.746 9.511 7.002 1.00 96.94 79 ARG A O 1
ATOM 646 N N . LYS A 1 80 ? 3.900 8.936 6.719 1.00 96.56 80 LYS A N 1
ATOM 647 C CA . LYS A 1 80 ? 3.957 7.999 7.855 1.00 96.56 80 LYS A CA 1
ATOM 648 C C . LYS A 1 80 ? 3.746 8.710 9.186 1.00 96.56 80 LYS A C 1
ATOM 650 O O . LYS A 1 80 ? 2.998 8.191 10.008 1.00 96.56 80 LYS A O 1
ATOM 655 N N . GLU A 1 81 ? 4.305 9.903 9.365 1.00 97.19 81 GLU A N 1
ATOM 656 C CA . GLU A 1 81 ? 4.072 10.736 10.553 1.00 97.19 81 GLU A CA 1
ATOM 657 C C . GLU A 1 81 ? 2.583 11.061 10.730 1.00 97.19 81 GLU A C 1
ATOM 659 O O . GLU A 1 81 ? 1.989 10.763 11.769 1.00 97.19 81 GLU A O 1
ATOM 664 N N . ARG A 1 82 ? 1.927 11.563 9.674 1.00 95.44 82 ARG A N 1
ATOM 665 C CA . ARG A 1 82 ? 0.476 11.826 9.684 1.00 95.44 82 ARG A CA 1
ATOM 666 C C . ARG A 1 82 ? -0.339 10.560 9.962 1.00 95.44 82 ARG A C 1
ATOM 668 O O . ARG A 1 82 ? -1.287 10.585 10.749 1.00 95.44 82 ARG A O 1
ATOM 675 N N . SER A 1 83 ? 0.045 9.437 9.354 1.00 95.00 83 SER A N 1
ATOM 676 C CA . SER A 1 83 ? -0.599 8.141 9.586 1.00 95.00 83 SER A CA 1
ATOM 677 C C . SER A 1 83 ? -0.424 7.657 11.028 1.00 95.00 83 SER A C 1
ATOM 679 O O . SER A 1 83 ? -1.338 7.033 11.567 1.00 95.00 83 SER A O 1
ATOM 681 N N . GLN A 1 84 ? 0.719 7.934 11.658 1.00 96.50 84 GLN A N 1
ATOM 682 C CA . GLN A 1 84 ? 0.994 7.554 13.039 1.00 96.50 84 GLN A CA 1
ATOM 683 C C . GLN A 1 84 ? 0.089 8.321 14.004 1.00 96.50 84 GLN A C 1
ATOM 685 O O . GLN A 1 84 ? -0.529 7.706 14.872 1.00 96.50 84 GLN A O 1
ATOM 690 N N . VAL A 1 85 ? -0.071 9.634 13.811 1.00 96.88 85 VAL A N 1
ATOM 691 C CA . VAL A 1 85 ? -1.003 10.455 14.605 1.00 96.88 85 VAL A CA 1
ATOM 692 C C . VAL A 1 85 ? -2.436 9.924 14.487 1.00 96.88 85 VAL A C 1
ATOM 694 O O . VAL A 1 85 ? -3.106 9.691 15.497 1.00 96.88 85 VAL A O 1
ATOM 697 N N . ALA A 1 86 ? -2.892 9.647 13.261 1.00 94.75 86 ALA A N 1
ATOM 698 C CA . ALA A 1 86 ? -4.219 9.081 13.023 1.00 94.75 86 ALA A CA 1
ATOM 699 C C . ALA A 1 86 ? -4.397 7.704 13.692 1.00 94.75 86 ALA A C 1
ATOM 701 O O . ALA A 1 86 ? -5.450 7.421 14.271 1.00 94.75 86 ALA A O 1
ATOM 702 N N . TYR A 1 87 ? -3.364 6.858 13.661 1.00 96.19 87 TYR A N 1
ATOM 703 C CA . TYR A 1 87 ? -3.378 5.549 14.308 1.00 96.19 87 TYR A CA 1
ATOM 704 C C . TYR A 1 87 ? -3.459 5.649 15.836 1.00 96.19 87 TYR A C 1
ATOM 706 O O . TYR A 1 87 ? -4.264 4.940 16.441 1.00 96.19 87 TYR A O 1
ATOM 714 N N . GLN A 1 88 ? -2.698 6.550 16.468 1.00 97.69 88 GLN A N 1
ATOM 715 C CA . GLN A 1 88 ? -2.767 6.745 17.920 1.00 97.69 88 GLN A CA 1
ATOM 716 C C . GLN A 1 88 ? -4.155 7.220 18.359 1.00 97.69 88 GLN A C 1
ATOM 718 O O . GLN A 1 88 ? -4.730 6.651 19.291 1.00 97.69 88 GLN A O 1
ATOM 723 N N . ARG A 1 89 ? -4.750 8.173 17.627 1.00 97.12 89 ARG A N 1
ATOM 724 C CA . ARG A 1 89 ? -6.136 8.608 17.860 1.00 97.12 89 ARG A CA 1
ATOM 725 C C . ARG A 1 89 ? -7.118 7.446 17.716 1.00 97.12 89 ARG A C 1
ATOM 727 O O . ARG A 1 89 ? -7.962 7.243 18.585 1.00 97.12 89 ARG A O 1
ATOM 734 N N . LYS A 1 90 ? -6.987 6.635 16.659 1.00 96.38 90 LYS A N 1
ATOM 735 C CA . LYS A 1 90 ? -7.831 5.447 16.454 1.00 96.38 90 LYS A CA 1
ATOM 736 C C . LYS A 1 90 ? -7.695 4.454 17.610 1.00 96.38 90 LYS A C 1
ATOM 738 O O . LYS A 1 90 ? -8.704 3.978 18.111 1.00 96.38 90 LYS A O 1
ATOM 743 N N . LYS A 1 91 ? -6.473 4.183 18.074 1.00 97.50 91 LYS A N 1
ATOM 744 C CA . LYS A 1 91 ? -6.197 3.281 19.202 1.00 97.50 91 LYS A CA 1
ATOM 745 C C . LYS A 1 91 ? -6.858 3.763 20.495 1.00 97.50 91 LYS A C 1
ATOM 747 O O . LYS A 1 91 ? -7.437 2.954 21.217 1.00 97.50 91 LYS A O 1
ATOM 752 N N . GLN A 1 92 ? -6.795 5.063 20.784 1.00 97.38 92 GLN A N 1
ATOM 753 C CA . GLN A 1 92 ? -7.478 5.658 21.937 1.00 97.38 92 GLN A CA 1
ATOM 754 C C . GLN A 1 92 ? -9.001 5.518 21.823 1.00 97.38 92 GLN A C 1
ATOM 756 O O . GLN A 1 92 ? -9.637 5.044 22.763 1.00 97.38 92 GLN A O 1
ATOM 761 N N . LEU A 1 93 ? -9.576 5.833 20.659 1.00 97.50 93 LEU A N 1
ATOM 762 C CA . LEU A 1 93 ? -11.012 5.681 20.411 1.00 97.50 93 LEU A CA 1
ATOM 763 C C . LEU A 1 93 ? -11.471 4.224 20.525 1.00 97.50 93 LEU A C 1
ATOM 765 O O . LEU A 1 93 ? -12.505 3.962 21.126 1.00 97.50 93 LEU A O 1
ATOM 769 N N . THR A 1 94 ? -10.693 3.262 20.021 1.00 97.19 94 THR A N 1
ATOM 770 C CA . THR A 1 94 ? -10.993 1.833 20.188 1.00 97.19 94 THR A CA 1
ATOM 771 C C . THR A 1 94 ? -10.992 1.428 21.662 1.00 97.19 94 THR A C 1
ATOM 773 O O . THR A 1 94 ? -11.889 0.710 22.087 1.00 97.19 94 THR A O 1
ATOM 776 N N . ARG A 1 95 ? -10.045 1.920 22.474 1.00 96.81 95 ARG A N 1
ATOM 777 C CA . ARG A 1 95 ? -10.039 1.656 23.925 1.00 96.81 95 ARG A CA 1
ATOM 778 C C . ARG A 1 95 ? -11.278 2.221 24.618 1.00 96.81 95 ARG A C 1
ATOM 780 O O . ARG A 1 95 ? -11.860 1.538 25.453 1.00 96.81 95 ARG A O 1
ATOM 787 N N . LEU A 1 96 ? -11.672 3.450 24.281 1.00 96.94 96 LEU A N 1
ATOM 788 C CA . LEU A 1 96 ? -12.881 4.074 24.826 1.00 96.94 96 LEU A CA 1
ATOM 789 C C . LEU A 1 96 ? -14.140 3.318 24.399 1.00 96.94 96 LEU A C 1
ATOM 791 O O . LEU A 1 96 ? -15.001 3.064 25.232 1.00 96.94 96 LEU A O 1
ATOM 795 N N . ARG A 1 97 ? -14.205 2.892 23.134 1.00 95.75 97 ARG A N 1
ATOM 796 C CA . ARG A 1 97 ? -15.302 2.078 22.610 1.00 95.75 97 ARG A CA 1
ATOM 797 C C . ARG A 1 97 ? -15.459 0.775 23.387 1.00 95.75 97 ARG A C 1
ATOM 799 O O . ARG A 1 97 ? -16.558 0.491 23.827 1.00 95.75 97 ARG A O 1
ATOM 806 N N . VAL A 1 98 ? -14.37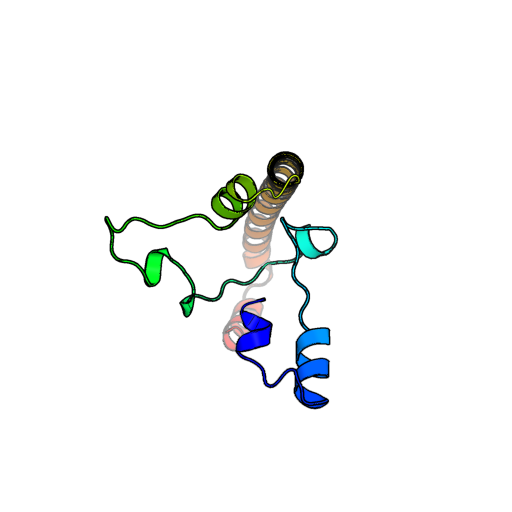1 0.042 23.628 1.00 94.69 98 VAL A N 1
ATOM 807 C CA . VAL A 1 98 ? -14.417 -1.206 24.413 1.00 94.69 98 VAL A CA 1
ATOM 808 C C . VAL A 1 98 ? -14.893 -0.954 25.848 1.00 94.69 98 VAL A C 1
ATOM 810 O O . VAL A 1 98 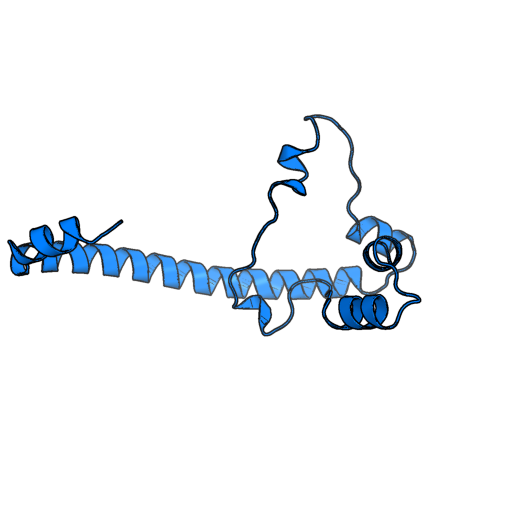? -15.658 -1.746 26.387 1.00 94.69 98 VAL A O 1
ATOM 813 N N . LYS A 1 99 ? -14.478 0.152 26.484 1.00 94.81 99 LYS A N 1
ATOM 814 C CA . LYS A 1 99 ? -14.988 0.524 27.817 1.00 94.81 99 LYS A CA 1
ATOM 815 C C . LYS A 1 99 ? -16.489 0.828 27.793 1.00 94.81 99 LYS A C 1
ATOM 817 O O . LYS A 1 99 ? -17.201 0.396 28.691 1.00 94.81 99 LYS A O 1
ATOM 822 N N . ALA A 1 100 ? -16.953 1.554 26.778 1.00 92.81 100 ALA A N 1
ATOM 823 C CA . ALA A 1 100 ? -18.365 1.881 26.613 1.00 92.81 100 ALA A CA 1
ATOM 824 C C . ALA A 1 100 ? -19.214 0.637 26.307 1.00 92.81 100 ALA A C 1
ATOM 826 O O . ALA A 1 100 ? -20.294 0.502 26.866 1.00 92.81 100 ALA A O 1
ATOM 827 N N . GLU A 1 101 ? -18.709 -0.283 25.478 1.00 90.06 101 GLU A N 1
ATOM 828 C CA . GLU A 1 101 ? -19.355 -1.570 25.191 1.00 90.06 101 GLU A CA 1
ATOM 829 C C . GLU A 1 101 ? -19.549 -2.378 26.484 1.00 90.06 101 GLU A C 1
ATOM 831 O O . GLU A 1 101 ? -20.670 -2.788 26.762 1.00 90.06 101 GLU A O 1
ATOM 836 N N . LYS A 1 102 ? -18.518 -2.490 27.334 1.00 88.88 102 LYS A N 1
ATOM 837 C CA . LYS A 1 102 ? -18.625 -3.162 28.645 1.00 88.88 102 LYS A CA 1
ATOM 838 C C . LYS A 1 102 ? -19.632 -2.504 29.589 1.00 88.88 102 LYS A C 1
ATOM 840 O O . LYS A 1 102 ? -20.394 -3.188 30.251 1.00 88.88 102 LYS A O 1
ATOM 845 N N . ALA A 1 103 ? -19.654 -1.174 29.652 1.00 90.25 103 ALA A N 1
ATOM 846 C CA . ALA A 1 103 ? -20.617 -0.459 30.493 1.00 90.25 103 ALA A CA 1
ATOM 847 C C . ALA A 1 103 ? -22.065 -0.567 29.971 1.00 90.25 103 ALA A C 1
ATOM 849 O O . ALA A 1 103 ? -23.016 -0.413 30.733 1.00 90.25 103 ALA A O 1
ATOM 850 N N . ALA A 1 104 ? -22.247 -0.780 28.665 1.00 88.12 104 ALA A N 1
ATOM 851 C CA . ALA A 1 104 ? -23.557 -0.982 28.051 1.00 88.12 104 ALA A CA 1
ATOM 852 C C . ALA A 1 104 ? -24.035 -2.440 28.138 1.00 88.12 104 ALA A C 1
ATOM 854 O O . ALA A 1 104 ? -25.240 -2.673 28.105 1.00 88.12 104 ALA A O 1
ATOM 855 N N . GLU A 1 105 ? -23.121 -3.402 28.272 1.00 85.12 105 GLU A N 1
ATOM 856 C CA . GLU A 1 105 ? -23.417 -4.834 28.398 1.00 85.12 105 GLU A CA 1
ATOM 857 C C . GLU A 1 105 ? -24.366 -5.125 29.568 1.00 85.12 105 GLU A C 1
ATOM 859 O O . GLU A 1 105 ? -25.387 -5.785 29.378 1.00 85.12 105 GLU A O 1
ATOM 864 N N . GLU A 1 106 ? -24.124 -4.504 30.727 1.00 81.94 106 GLU A N 1
ATOM 865 C CA . GLU A 1 106 ? -25.002 -4.589 31.905 1.00 81.94 106 GLU A CA 1
ATOM 866 C C . GLU A 1 106 ? -26.435 -4.101 31.627 1.00 81.94 106 GLU A C 1
ATOM 868 O O . GLU A 1 106 ? -27.384 -4.562 32.255 1.00 81.94 106 GLU A O 1
ATOM 873 N N . LYS A 1 107 ? -26.607 -3.173 30.676 1.00 83.56 107 LYS A N 1
ATOM 874 C CA . LYS A 1 107 ? -27.910 -2.585 30.330 1.00 83.56 107 LYS A CA 1
ATOM 875 C C . LYS A 1 107 ? -28.640 -3.342 29.227 1.00 83.56 107 LYS A C 1
ATOM 877 O O . LYS A 1 107 ? -29.867 -3.328 29.215 1.00 83.56 107 LYS A O 1
ATOM 882 N N . LEU A 1 108 ? -27.916 -3.946 28.281 1.00 80.00 108 LEU A N 1
ATOM 883 C CA . LEU A 1 108 ? -28.529 -4.675 27.167 1.00 80.00 108 LEU A CA 1
ATOM 884 C C . LEU A 1 108 ? -28.958 -6.103 27.542 1.00 80.00 108 LEU A C 1
ATOM 886 O O . LEU A 1 108 ? -29.899 -6.607 26.930 1.00 80.00 108 LEU A O 1
ATOM 890 N N . GLY A 1 109 ? -28.314 -6.745 28.526 1.00 80.56 109 GLY A N 1
ATOM 891 C CA . GLY A 1 109 ? -28.742 -8.036 29.082 1.00 80.56 109 GLY A CA 1
ATOM 892 C C . GLY A 1 109 ? -29.124 -9.077 28.017 1.00 80.56 109 GLY A C 1
ATOM 893 O O . GLY A 1 109 ? -28.322 -9.409 27.147 1.00 80.56 109 GLY A O 1
ATOM 894 N N . SER A 1 110 ? -30.380 -9.540 28.047 1.00 78.50 110 SER A N 1
ATOM 895 C CA . SER A 1 110 ? -30.922 -10.593 27.167 1.00 78.50 110 SER A CA 1
ATOM 896 C C . SER A 1 110 ? -30.965 -10.242 25.673 1.00 78.50 110 SER A C 1
ATOM 898 O O . SER A 1 110 ? -31.057 -11.132 24.827 1.00 78.50 110 SER A O 1
ATOM 900 N N . GLN A 1 111 ? -30.878 -8.960 25.305 1.00 83.06 111 GLN A N 1
ATOM 901 C CA . GLN A 1 111 ? -30.845 -8.550 23.896 1.00 83.06 111 GLN A CA 1
ATOM 902 C C . GLN A 1 111 ? -29.518 -8.922 23.218 1.00 83.06 111 GLN A C 1
ATOM 904 O O . GLN A 1 111 ? -29.480 -9.108 21.998 1.00 83.06 111 GLN A O 1
ATOM 909 N N . LEU A 1 112 ? -28.430 -9.059 23.987 1.00 81.31 112 LEU A N 1
ATOM 910 C CA . LEU A 1 112 ? -27.136 -9.491 23.456 1.00 81.31 112 LEU A CA 1
ATOM 911 C C . LEU A 1 112 ? -27.145 -10.960 23.036 1.00 81.31 112 LEU A C 1
ATOM 913 O O . LEU A 1 112 ? -26.519 -11.278 22.029 1.00 81.31 112 LEU A O 1
ATOM 917 N N . ASP A 1 113 ? -27.895 -11.820 23.727 1.00 80.69 113 ASP A N 1
ATOM 918 C CA . ASP A 1 113 ? -27.998 -13.249 23.398 1.00 80.69 113 ASP A CA 1
ATOM 919 C C . ASP A 1 113 ? -28.679 -13.464 22.040 1.00 80.69 113 ASP A C 1
ATOM 921 O O . ASP A 1 113 ? -28.239 -14.270 21.217 1.00 80.69 113 ASP A O 1
ATOM 925 N N . VAL A 1 114 ? -29.705 -12.658 21.749 1.00 83.06 114 VAL A N 1
ATOM 926 C CA . VAL A 1 114 ? -30.358 -12.640 20.433 1.00 83.06 114 VAL A CA 1
ATOM 927 C C . VAL A 1 114 ? -29.377 -12.165 19.359 1.00 83.06 114 VAL A C 1
ATOM 929 O O . VAL A 1 114 ? -29.260 -12.794 18.308 1.00 83.06 114 VAL A O 1
ATOM 932 N N . LEU A 1 115 ? -28.617 -11.095 19.618 1.00 81.25 115 LEU A N 1
ATOM 933 C CA . LEU A 1 115 ? -27.614 -10.586 18.677 1.00 81.25 115 LEU A CA 1
ATOM 934 C C . LEU A 1 115 ? -26.450 -11.564 18.465 1.00 81.25 115 LEU A C 1
ATOM 936 O O . LEU A 1 115 ? -25.927 -11.641 17.354 1.00 81.25 115 LEU A O 1
ATOM 940 N N . ALA A 1 116 ? -26.057 -12.322 19.489 1.00 82.19 116 ALA A N 1
ATOM 941 C CA . ALA A 1 116 ? -25.003 -13.326 19.404 1.00 82.19 116 ALA A CA 1
ATOM 942 C C . ALA A 1 116 ? -25.374 -14.461 18.440 1.00 82.19 116 ALA A C 1
ATOM 944 O O . ALA A 1 116 ? -24.516 -14.910 17.688 1.00 82.19 116 ALA A O 1
ATOM 945 N N . SER A 1 117 ? -26.651 -14.856 18.385 1.00 82.06 117 SER A N 1
ATOM 946 C CA . SER A 1 117 ? -27.134 -15.891 17.455 1.00 82.06 117 SER A CA 1
ATOM 947 C C . SER A 1 117 ? -27.039 -15.496 15.971 1.00 82.06 117 SER A C 1
ATOM 949 O O . SER A 1 117 ? -26.983 -16.361 15.100 1.00 82.06 117 SER A O 1
ATOM 951 N N . VAL A 1 118 ? -26.988 -14.190 15.677 1.00 84.38 118 VAL A N 1
ATOM 952 C CA . VAL A 1 118 ? -26.925 -13.628 14.313 1.00 84.38 118 VAL A CA 1
ATOM 953 C C . VAL A 1 118 ? -25.508 -13.152 13.951 1.00 84.38 118 VAL A C 1
ATOM 955 O O . VAL A 1 118 ? -25.207 -12.885 12.785 1.00 84.38 118 VAL A O 1
ATOM 958 N N . LYS A 1 119 ? -24.614 -13.024 14.936 1.00 76.19 119 LYS A N 1
ATOM 959 C CA . LYS A 1 119 ? -23.264 -12.486 14.751 1.00 76.19 119 LYS A CA 1
ATOM 960 C C . LYS A 1 119 ? -22.285 -13.608 14.379 1.00 76.19 119 LYS A C 1
ATOM 962 O O . LYS A 1 119 ? -22.031 -14.490 15.191 1.00 76.19 119 LYS A O 1
ATOM 967 N N . TYR A 1 120 ? -21.737 -13.533 13.163 1.00 62.69 120 TYR A N 1
ATOM 968 C CA . TYR A 1 120 ? -20.653 -14.396 12.666 1.00 62.69 120 TYR A CA 1
ATOM 969 C C . TYR A 1 120 ? -19.303 -14.101 13.332 1.00 62.69 120 TYR A C 1
ATOM 971 O O . TYR A 1 120 ? -19.021 -12.906 13.607 1.00 62.69 120 TYR A O 1
#

InterPro domains:
  IPR005822 Large ribosomal subunit protein uL13 [PTHR11545] (1-102)
  IPR023563 Large ribosomal subunit protein uL13, conserved site [PS00783] (3-26)
  IPR036899 Large ribosomal subunit protein uL13 superfamily [G3DSA:3.90.1180.10] (1-68)
  IPR036899 Large ribosomal subunit protein uL13 superfamily [SSF52161] (1-68)

Secondary structure (DSSP, 8-state):
-HHHHHTTTTSHHHHHHHHH----SS--TTTTSS-----GGG-HHHHS-TT-----HHHHHHHTT-TTHHHHHHHHHHHHHHHHHHHHHHHHHHHHHHHHHHHHHHHHTHHHHHHHHH--

Nearest PDB structures (foldseek):
  7qiz-assembly1_Q  TM=9.490E-01  e=1.305E-13  Solanum lycopersicum
  8fl0-assembly1_L7  TM=9.561E-01  e=3.079E-09  Homo sapiens
  8v83-assembly1_O  TM=9.502E-01  e=2.906E-08  Saccharomyces cerevisiae BY4741
  8v84-assembly1_O  TM=9.892E-01  e=7.534E-08  Saccharomyces cerevisiae BY4741
  7ohx-assembly1_O  TM=9.475E-01  e=7.038E-08  Saccharomyces cerevisiae S288C

Radius of gyration: 22.84 Å; Cα contacts (8 Å, |Δi|>4): 35; chains: 1; bounding box: 52×32×61 Å

Foldseek 3Di:
DVVLVVFPCVDPVRVVVVVPDDDDQAQDPPRLVPDDDDDPVPDCVNPPDPPDDDDDPLVVCVVVPDPCSVVSVVVNVVSVVVVVVVVVVVVVVVVVVVVVVVVCCVVCPPVVVVVVVVPD